Protein AF-A0A840Q056-F1 (afdb_monomer_lite)

Sequence (114 aa):
MYPHSHTPNEPDDHTPSGDDHTGSIIPAPRSAPDDNIKGAPDIDPDQPIWRYDQKRTHGDHRGFTGHITHVRGAEGERLRGEFADVIGDLLRWAQSQQQPESSDVDDPEEGTAA

Structure (mmCIF, N/CA/C/O backbone):
data_AF-A0A840Q056-F1
#
_entry.id   AF-A0A840Q056-F1
#
loop_
_atom_site.group_PDB
_atom_site.id
_atom_site.type_symbol
_atom_site.label_atom_id
_atom_site.label_alt_id
_atom_site.label_comp_id
_atom_site.label_asym_id
_atom_site.label_entity_id
_atom_site.label_seq_id
_atom_site.pdbx_PDB_ins_code
_atom_site.Cartn_x
_atom_site.Cartn_y
_atom_site.Cartn_z
_atom_site.occupancy
_atom_site.B_iso_or_equiv
_atom_site.auth_seq_id
_atom_site.auth_comp_id
_atom_site.auth_asym_id
_atom_site.auth_atom_id
_atom_site.pdbx_PDB_model_num
ATOM 1 N N . MET A 1 1 ? 27.397 -64.380 -31.260 1.00 37.56 1 MET A N 1
ATOM 2 C CA . MET A 1 1 ? 28.532 -64.506 -30.323 1.00 37.56 1 MET A CA 1
ATOM 3 C C . MET A 1 1 ? 28.943 -63.104 -29.914 1.00 37.56 1 MET A C 1
ATOM 5 O O . MET A 1 1 ? 29.449 -62.378 -30.756 1.00 37.56 1 MET A O 1
ATOM 9 N N . TYR A 1 2 ? 28.663 -62.713 -28.673 1.00 44.19 2 TYR A N 1
ATOM 10 C CA . TYR A 1 2 ? 29.292 -61.553 -28.038 1.00 44.19 2 TYR A CA 1
ATOM 11 C C . TYR A 1 2 ? 30.472 -62.053 -27.205 1.00 44.19 2 TYR A C 1
ATOM 13 O O . TYR A 1 2 ? 30.319 -63.073 -26.530 1.00 44.19 2 TYR A O 1
ATOM 21 N N . PRO A 1 3 ? 31.597 -61.334 -27.174 1.00 58.12 3 PRO A N 1
ATOM 22 C CA . PRO A 1 3 ? 32.468 -61.335 -26.016 1.00 58.12 3 PRO A CA 1
ATOM 23 C C . PRO A 1 3 ? 32.189 -60.096 -25.149 1.00 58.12 3 PRO A C 1
ATOM 25 O O . PRO A 1 3 ? 32.270 -58.961 -25.615 1.00 58.12 3 PRO A O 1
ATOM 28 N N . HIS A 1 4 ? 31.870 -60.334 -23.877 1.00 47.84 4 HIS A N 1
ATOM 29 C CA . HIS A 1 4 ? 32.027 -59.369 -22.790 1.00 47.84 4 HIS A CA 1
ATOM 30 C C . HIS A 1 4 ? 33.390 -59.604 -22.131 1.00 47.84 4 HIS A C 1
ATOM 32 O O . HIS A 1 4 ? 33.681 -60.755 -21.820 1.00 47.84 4 HIS A O 1
ATOM 38 N N . SER A 1 5 ? 34.149 -58.539 -21.846 1.00 47.72 5 SER A N 1
ATOM 39 C CA . SER A 1 5 ? 35.143 -58.495 -20.759 1.00 47.72 5 SER A CA 1
ATOM 40 C C . SER A 1 5 ? 35.351 -57.055 -20.269 1.00 47.72 5 SER A C 1
ATOM 42 O O . SER A 1 5 ? 35.300 -56.114 -21.053 1.00 47.72 5 SER A O 1
ATOM 44 N N . HIS A 1 6 ? 35.550 -56.933 -18.958 1.00 40.19 6 HIS A N 1
ATOM 45 C CA . HIS A 1 6 ? 35.386 -55.779 -18.068 1.00 40.19 6 HIS A CA 1
ATOM 46 C C . HIS A 1 6 ? 36.476 -54.668 -18.079 1.00 40.19 6 HIS A C 1
ATOM 48 O O . HIS A 1 6 ? 37.638 -54.916 -18.379 1.00 40.19 6 HIS A O 1
ATOM 54 N N . THR A 1 7 ? 36.026 -53.474 -17.649 1.00 56.31 7 THR A N 1
ATOM 55 C CA . THR A 1 7 ? 36.647 -52.233 -17.073 1.00 56.31 7 THR A CA 1
ATOM 56 C C . THR A 1 7 ? 37.743 -52.474 -15.998 1.00 56.31 7 THR A C 1
ATOM 58 O O . THR A 1 7 ? 37.683 -53.589 -15.471 1.00 56.31 7 THR A O 1
ATOM 61 N N . PRO A 1 8 ? 38.640 -51.533 -15.536 1.00 49.34 8 PRO A N 1
ATOM 62 C CA . PRO A 1 8 ? 38.318 -50.172 -14.985 1.00 49.34 8 PRO A CA 1
ATOM 63 C C . PRO A 1 8 ? 39.423 -49.046 -14.955 1.00 49.34 8 PRO A C 1
ATOM 65 O O . PRO A 1 8 ? 40.597 -49.350 -15.078 1.00 49.34 8 PRO A O 1
ATOM 68 N N . ASN A 1 9 ? 39.009 -47.782 -14.694 1.00 44.00 9 ASN A N 1
ATOM 69 C CA . ASN A 1 9 ? 39.713 -46.592 -14.107 1.00 44.00 9 ASN A CA 1
ATOM 70 C C . ASN A 1 9 ? 41.117 -46.178 -14.644 1.00 44.00 9 ASN A C 1
ATOM 72 O O . ASN A 1 9 ? 42.004 -47.005 -14.762 1.00 44.00 9 ASN A O 1
ATOM 76 N N . GLU A 1 10 ? 41.433 -44.918 -14.976 1.00 47.09 10 GLU A N 1
ATOM 77 C CA . GLU A 1 10 ? 41.527 -43.705 -14.122 1.00 47.09 10 GLU A CA 1
ATOM 78 C C . GLU A 1 10 ? 41.863 -42.455 -15.021 1.00 47.09 10 GLU A C 1
ATOM 80 O O . GLU A 1 10 ? 41.790 -42.601 -16.242 1.00 47.09 10 GLU A O 1
ATOM 85 N N . PRO A 1 11 ? 42.149 -41.226 -14.520 1.00 53.62 11 PRO A N 1
ATOM 86 C CA . PRO A 1 11 ? 41.559 -39.983 -15.032 1.00 53.62 11 PRO A CA 1
ATOM 87 C C . PRO A 1 11 ? 42.581 -39.007 -15.657 1.00 53.62 11 PRO A C 1
ATOM 89 O O . PRO A 1 11 ? 43.621 -38.736 -15.066 1.00 53.62 11 PRO A O 1
ATOM 92 N N . ASP A 1 12 ? 42.255 -38.372 -16.784 1.00 48.25 12 ASP A N 1
ATOM 93 C CA . ASP A 1 12 ? 43.041 -37.215 -17.239 1.00 48.25 12 ASP A CA 1
ATOM 94 C C . ASP A 1 12 ? 42.435 -35.918 -16.701 1.00 48.25 12 ASP A C 1
ATOM 96 O O . ASP A 1 12 ? 41.472 -35.346 -17.216 1.00 48.25 12 ASP A O 1
ATOM 100 N N . ASP A 1 13 ? 43.034 -35.517 -15.588 1.00 55.16 13 ASP A N 1
ATOM 101 C CA . ASP A 1 13 ? 42.972 -34.223 -14.938 1.00 55.16 13 ASP A CA 1
ATOM 102 C C . ASP A 1 13 ? 43.751 -33.190 -15.767 1.00 55.16 13 ASP A C 1
ATOM 104 O O . ASP A 1 13 ? 44.973 -33.260 -15.838 1.00 55.16 13 ASP A O 1
ATOM 108 N N . HIS A 1 14 ? 43.060 -32.223 -16.378 1.00 49.81 14 HIS A N 1
ATOM 109 C CA . HIS A 1 14 ? 43.631 -30.919 -16.730 1.00 49.81 14 HIS A CA 1
ATOM 110 C C . HIS A 1 14 ? 42.550 -29.827 -16.706 1.00 49.81 14 HIS A C 1
ATOM 112 O O . HIS A 1 14 ? 42.045 -29.402 -17.737 1.00 49.81 14 HIS A O 1
ATOM 118 N N . THR A 1 15 ? 42.280 -29.351 -15.486 1.00 52.34 15 THR A N 1
ATOM 119 C CA . THR A 1 15 ? 42.238 -27.928 -15.072 1.00 52.34 15 THR A CA 1
ATOM 120 C C . THR A 1 15 ? 41.260 -26.915 -15.709 1.00 52.34 15 THR A C 1
ATOM 122 O O . THR A 1 15 ? 40.873 -27.001 -16.869 1.00 52.34 15 THR A O 1
ATOM 125 N N . PRO A 1 16 ? 40.848 -25.905 -14.914 1.00 50.66 16 PRO A N 1
ATOM 126 C CA . PRO A 1 16 ? 39.548 -25.265 -15.011 1.00 50.66 16 PRO A CA 1
ATOM 127 C C . PRO A 1 16 ? 39.591 -24.069 -15.961 1.00 50.66 16 PRO A C 1
ATOM 129 O O . PRO A 1 16 ? 40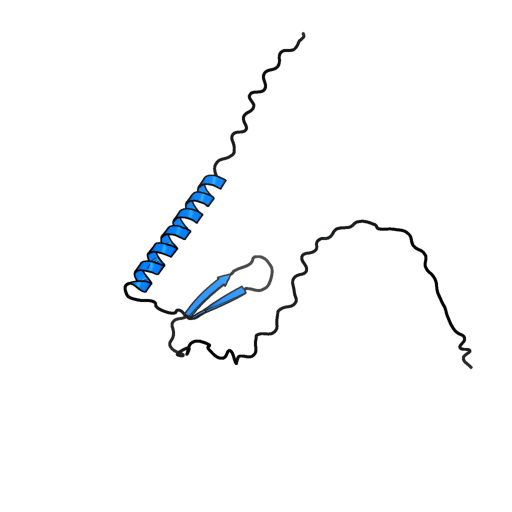.280 -23.080 -15.710 1.00 50.66 16 PRO A O 1
ATOM 132 N N . SER A 1 17 ? 38.814 -24.134 -17.039 1.00 40.00 17 SER A N 1
ATOM 133 C CA . SER A 1 17 ? 38.466 -22.930 -17.784 1.00 40.00 17 SER A CA 1
ATOM 134 C C . SER A 1 17 ? 37.350 -22.237 -17.021 1.00 40.00 17 SER A C 1
ATOM 136 O O . SER A 1 17 ? 36.209 -22.681 -17.051 1.00 40.00 17 SER A O 1
ATOM 138 N N . GLY A 1 18 ? 37.718 -21.187 -16.292 1.00 51.44 18 GLY A N 1
ATOM 139 C CA . GLY A 1 18 ? 36.779 -20.285 -15.652 1.00 51.44 18 GLY A CA 1
ATOM 140 C C . GLY A 1 18 ? 35.883 -19.619 -16.688 1.00 51.44 18 GLY A C 1
ATOM 141 O O . GLY A 1 18 ? 36.292 -18.688 -17.377 1.00 51.44 18 GLY A O 1
ATOM 142 N N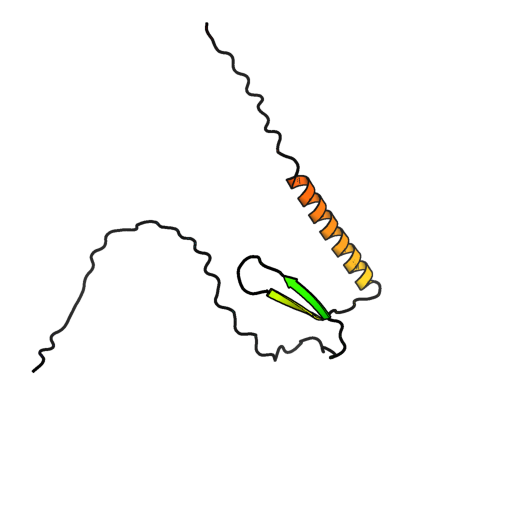 . ASP A 1 19 ? 34.647 -20.079 -16.751 1.00 49.34 19 ASP A N 1
ATOM 143 C CA . ASP A 1 19 ? 33.494 -19.284 -17.114 1.00 49.34 19 ASP A CA 1
ATOM 144 C C . ASP A 1 19 ? 32.542 -19.280 -15.914 1.00 49.34 19 ASP A C 1
ATOM 146 O O . ASP A 1 19 ? 31.615 -20.076 -15.796 1.00 49.34 19 ASP A O 1
ATOM 150 N N . ASP A 1 20 ? 32.776 -18.334 -14.997 1.00 53.06 20 ASP A N 1
ATOM 151 C CA . ASP A 1 20 ? 31.790 -17.899 -14.005 1.00 53.06 20 ASP A CA 1
ATOM 152 C C . ASP A 1 20 ? 30.603 -17.245 -14.730 1.00 53.06 20 ASP A C 1
ATOM 154 O O . ASP A 1 20 ? 30.297 -16.058 -14.604 1.00 53.06 20 ASP A O 1
ATOM 158 N N . HIS A 1 21 ? 29.875 -18.041 -15.502 1.00 49.91 21 HIS A N 1
ATOM 159 C CA . HIS A 1 21 ? 28.480 -17.806 -15.751 1.00 49.91 21 HIS A CA 1
ATOM 160 C C . HIS A 1 21 ? 27.778 -18.105 -14.434 1.00 49.91 21 HIS A C 1
ATOM 162 O O . HIS A 1 21 ? 27.225 -19.181 -14.212 1.00 49.91 21 HIS A O 1
ATOM 168 N N . THR A 1 22 ? 27.755 -17.096 -13.564 1.00 56.75 22 THR A N 1
ATOM 169 C CA . THR A 1 22 ? 26.705 -16.910 -12.559 1.00 56.75 22 THR A CA 1
ATOM 170 C C . THR A 1 22 ? 25.377 -16.690 -13.292 1.00 56.75 22 THR A C 1
ATOM 172 O O . THR A 1 22 ? 24.718 -15.657 -13.197 1.00 56.75 22 THR A O 1
ATOM 175 N N . GLY A 1 23 ? 24.979 -17.681 -14.092 1.00 57.28 23 GLY A N 1
ATOM 176 C CA . GLY A 1 23 ? 23.646 -17.804 -14.623 1.00 57.28 23 GLY A CA 1
ATOM 177 C C . GLY A 1 23 ? 22.737 -17.855 -13.415 1.00 57.28 23 GLY A C 1
ATOM 178 O O . GLY A 1 23 ? 22.848 -18.755 -12.585 1.00 57.28 23 GLY A O 1
ATOM 179 N N . SER A 1 24 ? 21.882 -16.846 -13.277 1.00 57.81 24 SER A N 1
ATOM 180 C CA . SER A 1 24 ? 20.827 -16.871 -12.275 1.00 57.81 24 SER A CA 1
ATOM 181 C C . SER A 1 24 ? 20.006 -18.133 -12.512 1.00 57.81 24 SER A C 1
ATOM 183 O O . SER A 1 24 ? 19.223 -18.201 -13.459 1.00 57.81 24 SER A O 1
ATOM 185 N N . ILE A 1 25 ? 20.226 -19.148 -11.677 1.00 64.50 25 ILE A N 1
ATOM 186 C CA . ILE A 1 25 ? 19.417 -20.358 -11.652 1.00 64.50 25 ILE A CA 1
ATOM 187 C C . ILE A 1 25 ? 18.043 -19.896 -11.186 1.00 64.50 25 ILE A C 1
ATOM 189 O O . ILE A 1 25 ? 17.817 -19.705 -9.993 1.00 64.50 25 ILE A O 1
ATOM 193 N N . ILE A 1 26 ? 17.141 -19.638 -12.133 1.00 67.75 26 ILE A N 1
ATOM 194 C CA . ILE A 1 26 ? 15.740 -19.385 -11.818 1.00 67.75 26 ILE A CA 1
ATOM 195 C C . ILE A 1 26 ? 15.195 -20.724 -11.320 1.00 67.75 26 ILE A C 1
ATOM 197 O O . ILE A 1 26 ? 15.156 -21.678 -12.103 1.00 67.75 26 ILE A O 1
ATOM 201 N N . PRO A 1 27 ? 14.802 -20.837 -10.039 1.00 67.12 27 PRO A N 1
ATOM 202 C CA . PRO A 1 27 ? 14.230 -22.070 -9.532 1.00 67.12 27 PRO A CA 1
ATOM 203 C C . PRO A 1 27 ? 12.994 -22.416 -10.357 1.00 67.12 27 PRO A C 1
ATOM 205 O O . PRO A 1 27 ? 12.206 -21.528 -10.705 1.00 67.12 27 PRO A O 1
ATOM 208 N N . ALA A 1 28 ? 12.821 -23.703 -10.656 1.00 70.31 28 ALA A N 1
ATOM 209 C CA . ALA A 1 28 ? 11.594 -24.185 -11.272 1.00 70.31 28 ALA A CA 1
ATOM 210 C C . ALA A 1 28 ? 10.383 -23.668 -10.469 1.00 70.31 28 ALA A C 1
ATOM 212 O O . ALA A 1 28 ? 10.467 -23.596 -9.236 1.00 70.31 28 ALA A O 1
ATOM 213 N N . PRO A 1 29 ? 9.275 -23.286 -11.134 1.00 71.31 29 PRO A N 1
ATOM 214 C CA . PRO A 1 29 ? 8.076 -22.834 -10.448 1.00 71.31 29 PRO A CA 1
ATOM 215 C C . PRO A 1 29 ? 7.704 -23.838 -9.362 1.00 71.31 29 PRO A C 1
ATOM 217 O O . PRO A 1 29 ? 7.469 -25.012 -9.646 1.00 71.31 29 PRO A O 1
ATOM 220 N N . ARG A 1 30 ? 7.694 -23.382 -8.107 1.00 68.12 30 ARG A N 1
ATOM 221 C CA . ARG A 1 30 ? 7.188 -24.194 -7.005 1.00 68.12 30 ARG A CA 1
ATOM 222 C C . ARG A 1 30 ? 5.752 -24.589 -7.337 1.00 68.12 30 ARG A C 1
ATOM 224 O O . ARG A 1 30 ? 4.952 -23.720 -7.693 1.00 68.12 30 ARG A O 1
ATOM 231 N N . SER A 1 31 ? 5.432 -25.876 -7.218 1.00 70.94 31 SER A N 1
ATOM 232 C CA . SER A 1 31 ? 4.037 -26.311 -7.182 1.00 70.94 31 SER A CA 1
ATOM 233 C C . SER A 1 31 ? 3.313 -25.495 -6.115 1.00 70.94 31 SER A C 1
ATOM 235 O O . SER A 1 31 ? 3.891 -25.207 -5.058 1.00 70.94 31 SER A O 1
ATOM 237 N N . ALA A 1 32 ? 2.087 -25.063 -6.416 1.00 59.12 32 ALA A N 1
ATOM 238 C CA . ALA A 1 32 ? 1.275 -24.349 -5.442 1.00 59.12 32 ALA A CA 1
ATOM 239 C C . ALA A 1 32 ? 1.206 -25.186 -4.148 1.00 59.12 32 ALA A C 1
ATOM 241 O O . ALA A 1 32 ? 1.111 -26.414 -4.239 1.00 59.12 32 ALA A O 1
ATOM 242 N N . PRO A 1 33 ? 1.334 -24.562 -2.962 1.00 69.44 33 PRO A N 1
ATOM 243 C CA . PRO A 1 33 ? 1.101 -25.268 -1.710 1.00 69.44 33 PRO A CA 1
ATOM 244 C C . PRO A 1 33 ? -0.278 -25.932 -1.767 1.00 69.44 33 PRO A C 1
ATOM 246 O O . PRO A 1 33 ? -1.199 -25.326 -2.308 1.00 69.44 33 PRO A O 1
ATOM 249 N N . ASP A 1 34 ? -0.415 -27.139 -1.213 1.00 65.06 34 ASP A N 1
ATOM 250 C CA . ASP A 1 34 ? -1.732 -27.748 -1.000 1.00 65.06 34 ASP A CA 1
ATOM 251 C C . ASP A 1 34 ? -2.640 -26.716 -0.312 1.00 65.06 34 ASP A C 1
ATOM 253 O O . ASP A 1 34 ? -2.249 -26.138 0.707 1.00 65.06 34 ASP A O 1
ATOM 257 N N . ASP A 1 35 ? -3.845 -26.502 -0.849 1.00 59.66 35 ASP A N 1
ATOM 258 C CA . ASP A 1 35 ? -4.807 -25.472 -0.410 1.00 59.66 35 ASP A CA 1
ATOM 259 C C . ASP A 1 35 ? -5.253 -25.623 1.064 1.00 59.66 35 ASP A C 1
ATOM 261 O O . ASP A 1 35 ? -6.006 -24.811 1.600 1.00 59.66 35 ASP A O 1
ATOM 265 N N . ASN A 1 36 ? -4.752 -26.636 1.772 1.00 54.59 36 ASN A N 1
ATOM 266 C CA . ASN A 1 36 ? -4.948 -26.867 3.198 1.00 54.59 36 ASN A CA 1
ATOM 267 C C . ASN A 1 36 ? -3.998 -26.019 4.068 1.00 54.59 36 ASN A C 1
ATOM 269 O O . ASN A 1 36 ? -3.315 -26.519 4.969 1.00 54.59 36 ASN A O 1
ATOM 273 N N . ILE A 1 37 ? -3.965 -24.703 3.842 1.00 55.91 37 ILE A N 1
ATOM 274 C CA . ILE A 1 37 ? -3.316 -23.773 4.773 1.00 55.91 37 ILE A CA 1
ATOM 275 C C . ILE A 1 37 ? -4.225 -23.642 5.998 1.00 55.91 37 ILE A C 1
ATOM 277 O O . ILE A 1 37 ? -5.158 -22.839 6.042 1.00 55.91 37 ILE A O 1
ATOM 281 N N . LYS A 1 38 ? -3.963 -24.464 7.016 1.00 52.28 38 LYS A N 1
ATOM 282 C CA . LYS A 1 38 ? -4.661 -24.400 8.303 1.00 52.28 38 LYS A CA 1
ATOM 283 C C . LYS A 1 38 ? -4.394 -23.029 8.941 1.00 52.28 38 LYS A C 1
ATOM 285 O O . LYS A 1 38 ? -3.287 -22.771 9.403 1.00 52.28 38 LYS A O 1
ATOM 290 N N . GLY A 1 39 ? -5.405 -22.160 8.948 1.00 58.44 39 GLY A N 1
ATOM 291 C CA . GLY A 1 39 ? -5.294 -20.770 9.406 1.00 58.44 39 GLY A CA 1
ATOM 292 C C . GLY A 1 39 ? -5.320 -19.724 8.290 1.00 58.44 39 GLY A C 1
ATOM 293 O O . GLY A 1 39 ? -5.077 -18.552 8.575 1.00 58.44 39 GLY A O 1
ATOM 294 N N . ALA A 1 40 ? -5.618 -20.111 7.043 1.00 58.38 40 ALA A N 1
ATOM 295 C CA . ALA A 1 40 ? -6.011 -19.139 6.032 1.00 58.38 40 ALA A CA 1
ATOM 296 C C . ALA A 1 40 ? -7.208 -18.323 6.565 1.00 58.38 40 ALA A C 1
ATOM 298 O O . ALA A 1 40 ? -8.130 -18.918 7.134 1.00 58.38 40 ALA A O 1
ATOM 299 N N . PRO A 1 41 ? -7.181 -16.981 6.453 1.00 60.44 41 PRO A N 1
ATOM 300 C CA . PRO A 1 41 ? -8.332 -16.166 6.810 1.00 60.44 41 PRO A CA 1
ATOM 301 C C . PRO A 1 41 ? -9.555 -16.672 6.042 1.00 60.44 41 PRO A C 1
ATOM 303 O O . PRO A 1 41 ? -9.423 -17.091 4.896 1.00 60.44 41 PRO A O 1
ATOM 306 N N . ASP A 1 42 ? -10.720 -16.673 6.683 1.00 61.69 42 ASP A N 1
ATOM 307 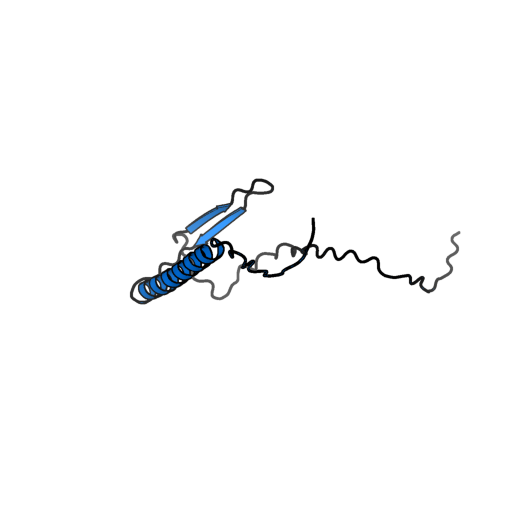C CA . ASP A 1 42 ? -11.974 -17.069 6.044 1.00 61.69 42 ASP A CA 1
ATOM 308 C C . ASP A 1 42 ? -12.280 -16.047 4.936 1.00 61.69 42 ASP A C 1
ATOM 310 O O . ASP A 1 42 ? -12.580 -14.878 5.207 1.00 61.69 42 ASP A O 1
ATOM 314 N N . ILE A 1 43 ? -12.040 -16.440 3.684 1.00 62.62 43 ILE A N 1
ATOM 315 C CA . ILE A 1 43 ? -12.213 -15.569 2.523 1.00 62.62 43 ILE A CA 1
ATOM 316 C C . ILE A 1 43 ? -13.673 -15.686 2.101 1.00 62.62 43 ILE A C 1
ATOM 318 O O . ILE A 1 43 ? -14.084 -16.678 1.500 1.00 62.62 43 ILE A O 1
ATOM 322 N N . ASP A 1 44 ? -14.445 -14.651 2.419 1.00 67.88 44 ASP A N 1
ATOM 323 C CA . ASP A 1 44 ? -15.794 -14.473 1.889 1.00 67.88 44 ASP A CA 1
ATOM 324 C C . ASP A 1 44 ? -15.708 -14.302 0.355 1.00 67.88 44 ASP A C 1
ATOM 326 O O . ASP A 1 44 ? -14.888 -13.498 -0.108 1.00 67.88 44 ASP A O 1
ATOM 330 N N . PRO A 1 45 ? -16.505 -15.037 -0.446 1.00 69.56 45 PRO A N 1
ATOM 331 C CA . PRO A 1 45 ? -16.521 -14.903 -1.904 1.00 69.56 45 PRO A CA 1
ATOM 332 C C . PRO A 1 45 ? -16.832 -13.481 -2.401 1.00 69.56 45 PRO A C 1
ATOM 334 O O . PRO A 1 45 ? -16.471 -13.157 -3.532 1.00 69.56 45 PRO A O 1
ATOM 337 N N . ASP A 1 46 ? -17.432 -12.624 -1.568 1.00 78.12 46 ASP A N 1
ATOM 338 C CA . ASP A 1 46 ? -17.720 -11.223 -1.888 1.00 78.12 46 ASP A CA 1
ATOM 339 C C . ASP A 1 46 ? -16.595 -10.251 -1.467 1.00 78.12 46 ASP A C 1
ATOM 341 O O . ASP A 1 46 ? -16.749 -9.026 -1.563 1.00 78.12 46 ASP A O 1
ATOM 345 N N . GLN A 1 47 ? -15.438 -10.747 -1.001 1.00 80.81 47 GLN A N 1
ATOM 346 C CA . GLN A 1 47 ? -14.324 -9.871 -0.642 1.00 80.81 47 GLN A CA 1
ATOM 347 C C . GLN A 1 47 ? -13.787 -9.101 -1.858 1.00 80.81 47 GLN A C 1
ATOM 349 O O . GLN A 1 47 ? -13.530 -9.676 -2.919 1.00 80.81 47 GLN A O 1
ATOM 354 N N . PRO A 1 48 ? -13.540 -7.788 -1.707 1.00 84.31 48 PRO A N 1
ATOM 355 C CA . PRO A 1 48 ? -12.992 -6.987 -2.785 1.00 84.31 48 PRO A CA 1
ATOM 356 C C . PRO A 1 48 ? -11.593 -7.482 -3.160 1.00 84.31 48 PRO A C 1
ATOM 358 O O . PRO A 1 48 ? -10.759 -7.744 -2.294 1.00 84.31 48 PRO A O 1
ATOM 361 N N . ILE A 1 49 ? -11.333 -7.579 -4.463 1.00 90.62 49 ILE A N 1
ATOM 362 C CA . ILE A 1 49 ? -10.056 -8.038 -5.017 1.00 90.62 49 ILE A CA 1
ATOM 363 C C . ILE A 1 49 ? -9.276 -6.881 -5.639 1.00 90.62 49 ILE A C 1
ATOM 365 O O . ILE A 1 49 ? -9.847 -6.000 -6.284 1.00 90.62 49 ILE A O 1
ATOM 369 N N . TRP A 1 50 ? -7.954 -6.898 -5.487 1.00 91.50 50 TRP A N 1
ATOM 370 C CA . TRP A 1 50 ? -7.049 -6.072 -6.280 1.00 91.50 50 TRP A CA 1
ATOM 371 C C . TRP A 1 50 ? -6.463 -6.905 -7.422 1.00 91.50 50 TRP A C 1
ATOM 373 O O . TRP A 1 50 ? -6.229 -8.107 -7.276 1.00 91.50 50 TRP A O 1
ATOM 383 N N . ARG A 1 51 ? -6.224 -6.264 -8.572 1.00 90.75 51 ARG A N 1
ATOM 384 C CA . ARG A 1 51 ? -5.599 -6.885 -9.744 1.00 90.75 51 ARG A CA 1
ATOM 385 C C . ARG A 1 51 ? -4.533 -5.967 -10.322 1.00 90.75 51 ARG A C 1
ATOM 387 O O . ARG A 1 51 ? -4.777 -4.777 -10.504 1.00 90.75 51 ARG A O 1
ATOM 394 N N . TYR A 1 52 ? -3.374 -6.528 -10.641 1.00 90.19 52 TYR A N 1
ATOM 395 C CA . TYR A 1 52 ? -2.301 -5.838 -11.343 1.00 90.19 52 TYR A CA 1
ATOM 396 C C . TYR A 1 52 ? -1.878 -6.637 -12.574 1.00 90.19 52 TYR A C 1
ATOM 398 O O . TYR A 1 52 ? -1.483 -7.797 -12.479 1.00 90.19 52 TYR A O 1
ATOM 406 N N . ASP A 1 53 ? -1.967 -5.991 -13.731 1.00 90.19 53 ASP A N 1
ATOM 407 C CA . ASP A 1 53 ? -1.650 -6.564 -15.033 1.00 90.19 53 ASP A CA 1
ATOM 408 C C . ASP A 1 53 ? -0.315 -5.987 -15.527 1.00 90.19 53 ASP A C 1
ATOM 410 O O . ASP A 1 53 ? -0.254 -4.853 -16.009 1.00 90.19 53 ASP A O 1
ATOM 414 N N . GLN A 1 54 ? 0.768 -6.762 -15.422 1.00 88.19 54 GLN A N 1
ATOM 415 C CA . GLN A 1 54 ? 2.091 -6.335 -15.868 1.00 88.19 54 GLN A CA 1
ATOM 416 C C . GLN A 1 54 ? 2.289 -6.649 -17.354 1.00 88.19 54 GLN A C 1
ATOM 418 O O . GLN A 1 54 ? 2.607 -7.777 -17.738 1.00 88.19 54 GLN A O 1
ATOM 423 N N . LYS A 1 55 ? 2.172 -5.613 -18.190 1.00 85.69 55 LYS A N 1
ATOM 424 C CA . LYS A 1 55 ? 2.518 -5.699 -19.614 1.00 85.69 55 LYS A CA 1
ATOM 425 C C . LYS A 1 55 ? 4.037 -5.774 -19.771 1.00 85.69 55 LYS A C 1
ATOM 427 O O . LYS A 1 55 ? 4.752 -4.897 -19.289 1.00 85.69 55 LYS A O 1
ATOM 432 N N . ARG A 1 56 ? 4.533 -6.807 -20.454 1.00 82.81 56 ARG A N 1
ATOM 433 C CA . ARG A 1 56 ? 5.957 -6.967 -20.788 1.00 82.81 56 ARG A CA 1
ATOM 434 C C . ARG A 1 56 ? 6.135 -6.916 -22.302 1.00 82.81 56 ARG A C 1
ATOM 436 O O . ARG A 1 56 ? 5.283 -7.399 -23.039 1.00 82.81 56 ARG A O 1
ATOM 443 N N . THR A 1 57 ? 7.243 -6.332 -22.754 1.00 76.38 57 THR A N 1
ATOM 444 C CA . THR A 1 57 ? 7.572 -6.197 -24.185 1.00 76.38 57 THR A CA 1
ATOM 445 C C . THR A 1 57 ? 7.976 -7.535 -24.818 1.00 76.38 57 THR A C 1
ATOM 447 O O . THR A 1 57 ? 7.794 -7.721 -26.014 1.00 76.38 57 THR A O 1
ATOM 450 N N . HIS A 1 58 ? 8.476 -8.486 -24.016 1.00 67.69 58 HIS A N 1
ATOM 451 C CA . HIS A 1 58 ? 8.789 -9.856 -24.431 1.00 67.69 58 HIS A CA 1
ATOM 452 C C . HIS A 1 58 ? 8.369 -10.871 -23.349 1.00 67.69 58 HIS A C 1
ATOM 454 O O . HIS A 1 58 ? 8.644 -10.664 -22.163 1.00 67.69 58 HIS A O 1
ATOM 460 N N . GLY A 1 59 ? 7.735 -11.974 -23.772 1.00 70.50 59 GLY A N 1
ATOM 461 C CA . GLY A 1 59 ? 7.240 -13.065 -22.917 1.00 70.50 59 GLY A CA 1
ATOM 462 C C . GLY A 1 59 ? 5.757 -12.957 -22.534 1.00 70.50 59 GLY A C 1
ATOM 463 O O . GLY A 1 59 ? 5.091 -11.981 -22.876 1.00 70.50 59 GLY A O 1
ATOM 464 N N . ASP A 1 60 ? 5.253 -13.968 -21.819 1.00 78.25 60 ASP A N 1
ATOM 465 C CA . ASP A 1 60 ? 3.848 -14.031 -21.395 1.00 78.25 60 ASP A CA 1
ATOM 466 C C . ASP A 1 60 ? 3.475 -12.919 -20.404 1.00 78.25 60 ASP A C 1
ATOM 468 O O . ASP A 1 60 ? 4.251 -12.536 -19.517 1.00 78.25 60 ASP A O 1
ATOM 472 N N . HIS A 1 61 ? 2.243 -12.423 -20.559 1.00 81.12 61 HIS A N 1
ATOM 473 C CA . HIS A 1 61 ? 1.610 -11.458 -19.661 1.00 81.12 61 HIS A CA 1
ATOM 474 C C . HIS A 1 61 ? 1.546 -12.018 -18.237 1.00 81.12 61 HIS A C 1
ATOM 476 O O . HIS A 1 61 ? 1.111 -13.151 -18.030 1.00 81.12 61 HIS A O 1
ATOM 482 N N . ARG A 1 62 ? 1.958 -11.220 -17.244 1.00 88.50 62 ARG A N 1
ATOM 483 C CA . ARG A 1 62 ? 1.869 -11.609 -15.830 1.00 88.50 62 ARG A CA 1
ATOM 484 C C . ARG A 1 62 ? 0.749 -10.831 -15.155 1.00 88.50 62 ARG A C 1
ATOM 486 O O . ARG A 1 62 ? 0.820 -9.609 -15.044 1.00 88.50 62 ARG A O 1
ATOM 493 N N . GLY A 1 63 ? -0.268 -11.559 -14.706 1.00 89.19 63 GLY A N 1
ATOM 494 C CA . GLY A 1 63 ? -1.344 -11.038 -13.870 1.00 89.19 63 GLY A CA 1
ATOM 495 C C . GLY A 1 63 ? -1.117 -11.405 -12.407 1.00 89.19 63 GLY A C 1
ATOM 496 O O . GLY A 1 63 ? -0.737 -12.533 -12.097 1.00 89.19 63 GLY A O 1
ATOM 497 N N . PHE A 1 64 ? -1.368 -10.454 -11.516 1.00 88.75 64 PHE A N 1
ATOM 498 C CA . PHE A 1 64 ? -1.369 -10.646 -10.070 1.00 88.75 64 PHE A CA 1
ATOM 499 C C . PHE A 1 64 ? -2.748 -10.285 -9.527 1.00 88.75 64 PHE A C 1
ATOM 501 O O . PHE A 1 64 ? -3.329 -9.279 -9.938 1.00 88.75 64 PHE A O 1
ATOM 508 N N . THR A 1 65 ? -3.263 -11.088 -8.602 1.00 91.50 65 THR A N 1
ATOM 509 C CA . THR A 1 65 ? -4.540 -10.850 -7.922 1.00 91.50 65 THR A CA 1
ATOM 510 C C . THR A 1 65 ? -4.410 -11.144 -6.437 1.00 91.50 65 THR A C 1
ATOM 512 O O . THR A 1 65 ? -3.663 -12.043 -6.051 1.00 91.50 65 THR A O 1
ATOM 515 N N . GLY A 1 66 ? -5.180 -10.445 -5.610 1.00 89.38 66 GLY A N 1
ATOM 516 C CA . GLY A 1 66 ? -5.303 -10.766 -4.192 1.00 89.38 66 GLY A CA 1
ATOM 517 C C . GLY A 1 66 ? -6.554 -10.164 -3.567 1.00 89.38 66 GLY A C 1
ATOM 518 O O . GLY A 1 66 ? -7.191 -9.290 -4.151 1.00 89.38 66 GLY A O 1
ATOM 519 N N . HIS A 1 67 ? -6.900 -10.637 -2.374 1.00 90.19 67 HIS A N 1
ATOM 520 C CA . HIS A 1 67 ? -8.037 -10.135 -1.602 1.00 90.19 67 HIS A CA 1
ATOM 521 C C . HIS A 1 67 ? -7.636 -8.908 -0.776 1.00 90.19 67 HIS A C 1
ATOM 523 O O . HIS A 1 67 ? -6.488 -8.783 -0.339 1.00 90.19 67 HIS A O 1
ATOM 529 N N . ILE A 1 68 ? -8.578 -7.987 -0.580 1.00 87.31 68 ILE A N 1
ATOM 530 C CA . ILE A 1 68 ? -8.390 -6.748 0.173 1.00 87.31 68 ILE A CA 1
ATOM 531 C C . ILE A 1 68 ? -9.030 -6.895 1.554 1.00 87.31 68 ILE A C 1
ATOM 533 O O . ILE A 1 68 ? -10.254 -6.856 1.707 1.00 87.31 68 ILE A O 1
ATOM 537 N N . THR A 1 69 ? -8.186 -6.956 2.581 1.00 86.06 69 THR A N 1
ATOM 538 C CA . THR A 1 69 ? -8.622 -6.882 3.978 1.00 86.06 69 THR A CA 1
ATOM 539 C C . THR A 1 69 ? -8.717 -5.427 4.420 1.00 86.06 69 THR A C 1
ATOM 541 O O . THR A 1 69 ? -7.741 -4.679 4.370 1.00 86.06 69 THR A O 1
ATOM 544 N N . HIS A 1 70 ? -9.893 -5.014 4.889 1.00 83.38 70 HIS A N 1
ATOM 545 C CA . HIS A 1 70 ? -10.107 -3.661 5.394 1.00 83.38 70 HIS A CA 1
ATOM 546 C C . HIS A 1 70 ? -9.776 -3.572 6.883 1.00 83.38 70 HIS A C 1
ATOM 548 O O . HIS A 1 70 ? -10.468 -4.163 7.710 1.00 83.38 70 HIS A O 1
ATOM 554 N N . VAL A 1 71 ? -8.776 -2.763 7.232 1.00 88.81 71 VAL A N 1
ATOM 555 C CA . VAL A 1 71 ? -8.470 -2.408 8.626 1.00 88.81 71 VAL A CA 1
ATOM 556 C C . VAL A 1 71 ? -9.062 -1.030 8.931 1.00 88.81 71 VAL A C 1
ATOM 558 O O . VAL A 1 71 ? -8.884 -0.082 8.163 1.00 88.81 71 VAL A O 1
ATOM 561 N N . ARG A 1 72 ? -9.820 -0.916 10.027 1.00 89.00 72 ARG A N 1
ATOM 562 C CA . ARG A 1 72 ? -10.537 0.308 10.436 1.00 89.00 72 ARG A CA 1
ATOM 563 C C . ARG A 1 72 ? -10.153 0.728 11.856 1.00 89.00 72 ARG A C 1
ATOM 565 O O . ARG A 1 72 ? -9.558 -0.047 12.599 1.00 89.00 72 ARG A O 1
ATOM 572 N N . GLY A 1 73 ? -10.547 1.944 12.236 1.00 92.94 73 GLY A N 1
ATOM 573 C CA . GLY A 1 73 ? -10.303 2.497 13.569 1.00 92.94 73 GLY A CA 1
ATOM 574 C C . GLY A 1 73 ? -8.835 2.851 13.800 1.00 92.94 73 GLY A C 1
ATOM 575 O O . GLY A 1 73 ? -8.085 3.041 12.843 1.00 92.94 73 GLY A O 1
ATOM 576 N N . ALA A 1 74 ? -8.435 2.909 15.071 1.00 95.81 74 ALA A N 1
ATOM 577 C CA . ALA A 1 74 ? -7.096 3.338 15.479 1.00 95.81 74 ALA A CA 1
ATOM 578 C C . ALA A 1 74 ? -5.970 2.525 14.818 1.00 95.81 74 ALA A C 1
ATOM 580 O O . ALA A 1 74 ? -4.952 3.089 14.431 1.00 95.81 74 ALA A O 1
ATOM 581 N N . GLU A 1 75 ? -6.168 1.220 14.619 1.00 93.81 75 GLU A N 1
ATOM 582 C CA . GLU A 1 75 ? -5.173 0.375 13.949 1.00 93.81 75 GLU A CA 1
ATOM 583 C C . GLU A 1 75 ? -5.025 0.732 12.464 1.00 93.81 75 GLU A C 1
ATOM 585 O O . GLU A 1 75 ? -3.919 0.809 11.938 1.00 93.81 75 GLU A O 1
ATOM 590 N N . GLY A 1 76 ? -6.136 1.024 11.781 1.00 93.25 76 GLY A N 1
ATOM 591 C CA . GLY A 1 76 ? -6.094 1.476 10.391 1.00 93.25 76 GLY A CA 1
ATOM 592 C C . GLY A 1 76 ? -5.410 2.837 10.244 1.00 93.25 76 GLY A C 1
ATOM 593 O O . GLY A 1 76 ? -4.684 3.061 9.279 1.00 93.25 76 GLY A O 1
ATOM 594 N N . GLU A 1 77 ? -5.615 3.744 11.200 1.00 95.88 77 GLU A N 1
ATOM 595 C CA . GLU A 1 77 ? -4.929 5.041 11.243 1.00 95.88 77 GLU A CA 1
ATOM 596 C C . GLU A 1 77 ? -3.431 4.879 11.502 1.00 95.88 77 GLU A C 1
ATOM 598 O O . GLU A 1 77 ? -2.624 5.479 10.793 1.00 95.88 77 GLU A O 1
ATOM 603 N N . ARG A 1 78 ? -3.060 4.007 12.444 1.00 97.12 78 ARG A N 1
ATOM 604 C CA . ARG A 1 78 ? -1.667 3.666 12.729 1.00 97.12 78 ARG A CA 1
ATOM 605 C C . ARG A 1 78 ? -0.956 3.125 11.489 1.00 97.12 78 ARG A C 1
ATOM 607 O O . ARG A 1 78 ? 0.076 3.666 11.106 1.00 97.12 78 ARG A O 1
ATOM 614 N N . LEU A 1 79 ? -1.531 2.115 10.832 1.00 96.12 79 LEU A N 1
ATOM 615 C CA . LEU A 1 79 ? -0.954 1.520 9.622 1.00 96.12 79 LEU A CA 1
ATOM 616 C C . LEU A 1 79 ? -0.800 2.542 8.491 1.00 96.12 79 LEU A C 1
ATOM 618 O O . LEU A 1 79 ? 0.178 2.500 7.752 1.00 96.12 79 LEU A O 1
ATOM 622 N N . ARG A 1 80 ? -1.743 3.483 8.350 1.00 95.12 80 ARG A N 1
ATOM 623 C CA . ARG A 1 80 ? -1.623 4.572 7.368 1.00 95.12 80 ARG A CA 1
ATOM 624 C C . ARG A 1 80 ? -0.461 5.507 7.683 1.00 95.12 80 ARG A C 1
ATOM 626 O O . ARG A 1 80 ? 0.207 5.930 6.746 1.00 95.12 80 ARG A O 1
ATOM 633 N N . GLY A 1 81 ? -0.234 5.819 8.959 1.00 96.81 81 GLY A N 1
ATOM 634 C CA . GLY A 1 81 ? 0.923 6.599 9.399 1.00 96.81 81 GLY A CA 1
ATOM 635 C C . GLY A 1 81 ? 2.234 5.891 9.067 1.00 96.81 81 GLY A C 1
ATOM 636 O O . GLY A 1 81 ? 3.043 6.432 8.321 1.00 96.81 81 GLY A O 1
ATOM 637 N N . GLU A 1 82 ? 2.381 4.638 9.508 1.00 97.25 82 GLU A N 1
ATOM 638 C CA . GLU A 1 82 ? 3.577 3.825 9.239 1.00 97.25 82 GLU A CA 1
ATOM 639 C C . GLU A 1 82 ? 3.844 3.684 7.727 1.00 97.25 82 GLU A C 1
ATOM 641 O O . GLU A 1 82 ? 4.980 3.788 7.266 1.00 97.25 82 GLU A O 1
ATOM 646 N N . PHE A 1 83 ? 2.793 3.501 6.922 1.00 96.38 83 PHE A N 1
ATOM 647 C CA . PHE A 1 83 ? 2.929 3.414 5.470 1.00 96.38 83 PHE A CA 1
ATOM 648 C C . PHE A 1 83 ? 3.336 4.747 4.826 1.00 96.38 83 PHE A C 1
ATOM 650 O O . PHE A 1 83 ? 4.131 4.758 3.885 1.00 96.38 83 PHE A O 1
ATOM 657 N N . ALA A 1 84 ? 2.818 5.872 5.325 1.00 97.25 84 ALA A N 1
ATOM 658 C CA . ALA A 1 84 ? 3.201 7.198 4.851 1.00 97.25 84 ALA A CA 1
ATOM 659 C C . ALA A 1 84 ? 4.681 7.497 5.131 1.00 97.25 84 ALA A C 1
ATOM 661 O O . ALA A 1 84 ? 5.354 8.050 4.258 1.00 97.25 84 ALA A O 1
ATOM 662 N N . ASP A 1 85 ? 5.194 7.076 6.288 1.00 97.94 85 ASP A N 1
ATOM 663 C CA . ASP A 1 85 ? 6.604 7.236 6.649 1.00 97.94 85 ASP A CA 1
ATOM 664 C C . ASP A 1 85 ? 7.515 6.471 5.677 1.00 97.94 85 ASP A C 1
ATOM 666 O O . ASP A 1 85 ? 8.431 7.054 5.095 1.00 97.94 85 ASP A O 1
ATOM 670 N N . VAL A 1 86 ? 7.198 5.201 5.391 1.00 98.06 86 VAL A N 1
ATOM 671 C CA . VAL A 1 86 ? 7.960 4.379 4.430 1.00 98.06 86 VAL A CA 1
ATOM 672 C C . VAL A 1 86 ? 7.947 4.984 3.023 1.00 98.06 86 VAL A C 1
ATOM 674 O O . VAL A 1 86 ? 8.975 4.995 2.342 1.00 98.06 86 VAL A O 1
ATOM 677 N N . ILE A 1 87 ? 6.804 5.512 2.569 1.00 97.25 87 ILE A N 1
ATOM 678 C CA . ILE A 1 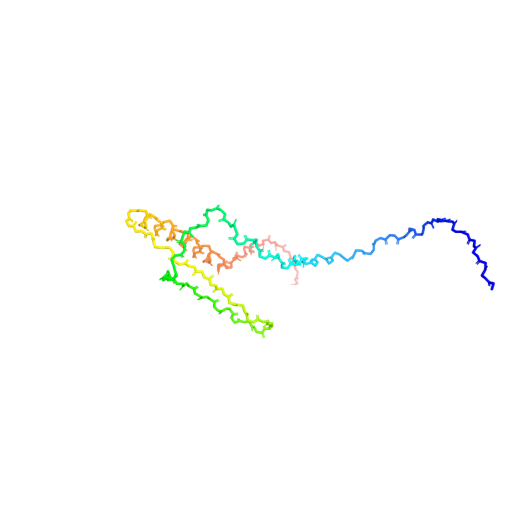87 ? 6.730 6.219 1.282 1.00 97.25 87 ILE A CA 1
ATOM 679 C C . ILE A 1 87 ? 7.619 7.466 1.308 1.00 97.25 87 ILE A C 1
ATOM 681 O O . ILE A 1 87 ? 8.342 7.719 0.344 1.00 97.25 87 ILE A O 1
ATOM 685 N N . GLY A 1 88 ? 7.581 8.240 2.394 1.00 97.56 88 GLY A N 1
ATOM 686 C CA . GLY A 1 88 ? 8.410 9.430 2.563 1.00 97.56 88 GLY A CA 1
ATOM 687 C C . GLY A 1 88 ? 9.903 9.118 2.480 1.00 97.56 88 GLY A C 1
ATOM 688 O O . GLY A 1 88 ? 10.638 9.804 1.766 1.00 97.56 88 GLY A O 1
ATOM 689 N N . ASP A 1 89 ? 10.341 8.054 3.148 1.00 97.50 89 ASP A N 1
ATOM 690 C CA . ASP A 1 89 ? 11.729 7.596 3.118 1.00 97.50 89 ASP A CA 1
ATOM 691 C C . ASP A 1 89 ? 12.142 7.113 1.728 1.00 97.50 89 ASP A C 1
ATOM 693 O O . ASP A 1 89 ? 13.209 7.488 1.238 1.00 97.50 89 ASP A O 1
ATOM 697 N N . LEU A 1 90 ? 11.281 6.356 1.042 1.00 97.44 90 LEU A N 1
ATOM 698 C CA . LEU A 1 90 ? 11.551 5.893 -0.319 1.00 97.44 90 LEU A CA 1
ATOM 699 C C . LEU A 1 90 ? 11.687 7.062 -1.301 1.00 97.44 90 LEU A C 1
ATOM 701 O O . LEU A 1 90 ? 12.578 7.059 -2.150 1.00 97.44 90 LEU A O 1
ATOM 705 N N . LEU A 1 91 ? 10.825 8.074 -1.185 1.00 96.56 91 LEU A N 1
ATOM 706 C CA . LEU A 1 91 ? 10.898 9.271 -2.022 1.00 96.56 91 LEU A CA 1
ATOM 707 C C . LEU A 1 91 ? 12.154 10.093 -1.724 1.00 96.56 91 LEU A C 1
ATOM 709 O O . LEU A 1 91 ? 12.776 10.606 -2.653 1.00 96.56 91 LEU A O 1
ATOM 713 N N . ARG A 1 92 ? 12.556 10.197 -0.454 1.00 96.25 92 ARG A N 1
ATOM 714 C CA . ARG A 1 92 ? 13.798 10.874 -0.062 1.00 96.25 92 ARG A CA 1
ATOM 715 C C . ARG A 1 92 ? 15.026 10.151 -0.603 1.00 96.25 92 ARG A C 1
ATOM 717 O O . ARG A 1 92 ? 15.907 10.797 -1.159 1.00 96.25 92 ARG A O 1
ATOM 724 N N . TRP A 1 93 ? 15.057 8.826 -0.486 1.00 95.94 93 TRP A N 1
ATOM 725 C CA . TRP A 1 93 ? 16.100 8.003 -1.088 1.00 95.94 93 TRP A CA 1
ATOM 726 C C . TRP A 1 93 ? 16.137 8.188 -2.610 1.00 95.94 93 TRP A C 1
ATOM 728 O O . TRP A 1 93 ? 17.191 8.440 -3.180 1.00 95.94 93 TRP A O 1
ATOM 738 N N . ALA A 1 94 ? 14.988 8.158 -3.288 1.00 94.69 94 ALA A N 1
ATOM 739 C CA . ALA A 1 94 ? 14.945 8.368 -4.733 1.00 94.69 94 ALA A CA 1
ATOM 740 C C . ALA A 1 94 ? 15.503 9.745 -5.144 1.00 94.69 94 ALA A C 1
ATOM 742 O O . ALA A 1 94 ? 16.148 9.855 -6.184 1.00 94.69 94 ALA A O 1
ATOM 743 N N . GLN A 1 95 ? 15.296 10.780 -4.322 1.00 93.25 95 GLN A N 1
ATOM 744 C CA . GLN A 1 95 ? 15.875 12.108 -4.540 1.00 93.25 95 GLN A CA 1
ATOM 745 C C . GLN A 1 95 ? 17.392 12.135 -4.320 1.00 93.25 95 GLN A C 1
ATOM 747 O O . GLN A 1 95 ? 18.092 12.769 -5.108 1.00 93.25 95 GLN A O 1
ATOM 752 N N . SER A 1 96 ? 17.924 11.438 -3.307 1.00 89.88 96 SER A N 1
ATOM 753 C CA . SER A 1 96 ? 19.377 11.388 -3.085 1.00 89.88 96 SER A CA 1
ATOM 754 C C . SER A 1 96 ? 20.116 10.708 -4.237 1.00 89.88 96 SER A C 1
ATOM 756 O O . SER A 1 96 ? 21.215 11.122 -4.576 1.00 89.88 96 SER A O 1
ATOM 758 N N . GLN A 1 97 ? 19.489 9.736 -4.909 1.00 86.75 97 GLN A N 1
ATOM 759 C CA . GLN A 1 97 ? 20.068 9.087 -6.093 1.00 86.75 97 GLN A CA 1
ATOM 760 C C . GLN A 1 97 ? 20.135 9.995 -7.336 1.00 86.75 97 GLN A C 1
ATOM 762 O O . GLN A 1 97 ? 20.791 9.639 -8.312 1.00 86.75 97 GLN A O 1
ATOM 767 N N . GLN A 1 98 ? 19.425 11.129 -7.348 1.00 78.56 98 GLN A N 1
ATOM 768 C CA . GLN A 1 98 ? 19.390 12.049 -8.489 1.00 78.56 98 GLN A CA 1
ATOM 769 C C . GLN A 1 98 ? 20.425 13.169 -8.405 1.00 78.56 98 GLN A C 1
ATOM 771 O O . GLN A 1 98 ? 20.602 13.881 -9.394 1.00 78.56 98 GLN A O 1
ATOM 776 N N . GLN A 1 99 ? 21.106 13.346 -7.269 1.00 67.75 99 GLN A N 1
ATOM 777 C CA . GLN A 1 99 ? 22.248 14.249 -7.222 1.00 67.75 99 GLN A CA 1
ATOM 778 C C . GLN A 1 99 ? 23.471 13.511 -7.774 1.00 67.75 99 GLN A C 1
ATOM 780 O O . GLN A 1 99 ? 23.913 12.544 -7.156 1.00 67.75 99 GLN A O 1
ATOM 785 N N . PRO A 1 100 ? 24.017 13.912 -8.938 1.00 59.03 100 PRO A N 1
ATOM 786 C CA . PRO A 1 100 ? 25.337 13.450 -9.309 1.00 59.03 100 PRO A CA 1
ATOM 787 C C . PRO A 1 100 ? 26.299 13.964 -8.243 1.00 59.03 100 PRO A C 1
ATOM 789 O O . PRO A 1 100 ? 26.323 15.163 -7.962 1.00 59.03 100 PRO A O 1
ATOM 792 N N . GLU A 1 1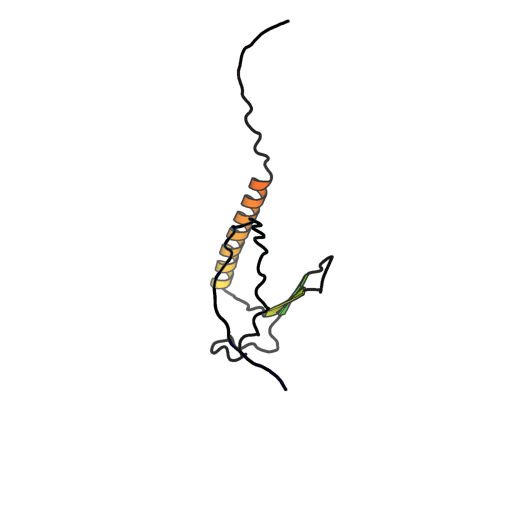01 ? 27.063 13.047 -7.657 1.00 60.56 101 GLU A N 1
ATOM 793 C CA . GLU A 1 101 ? 28.295 13.349 -6.940 1.00 60.56 101 GLU A CA 1
ATOM 794 C C . GLU A 1 101 ? 29.093 14.279 -7.867 1.00 60.56 101 GLU A C 1
ATOM 796 O O . GLU A 1 101 ? 29.641 13.843 -8.884 1.00 60.56 101 GLU A O 1
ATOM 801 N N . SER A 1 102 ? 29.070 15.588 -7.612 1.00 57.59 102 SER A N 1
ATOM 802 C CA . SER A 1 102 ? 30.012 16.495 -8.243 1.00 57.59 102 SER A CA 1
ATOM 803 C C . SER A 1 102 ? 31.355 16.081 -7.680 1.00 57.59 102 SER A C 1
ATOM 805 O O . SER A 1 102 ? 31.689 16.454 -6.560 1.00 57.59 102 SER A O 1
ATOM 807 N N . SER A 1 103 ? 32.050 15.212 -8.410 1.00 52.69 103 SER A N 1
ATOM 808 C CA . SER A 1 103 ? 33.397 14.790 -8.089 1.00 52.69 103 SER A CA 1
ATOM 809 C C . SER A 1 103 ? 34.230 16.044 -7.893 1.00 52.69 103 SER A C 1
ATOM 811 O O . SER A 1 103 ? 34.482 16.778 -8.853 1.00 52.69 103 SER A O 1
ATOM 813 N N . ASP A 1 104 ? 34.608 16.267 -6.640 1.00 54.22 104 ASP A N 1
ATOM 814 C CA . ASP A 1 104 ? 35.800 16.998 -6.265 1.00 54.22 104 ASP A CA 1
ATOM 815 C C . ASP A 1 104 ? 36.926 16.580 -7.217 1.00 54.22 104 ASP A C 1
ATOM 817 O O . ASP A 1 104 ? 37.413 15.449 -7.188 1.00 54.22 104 ASP A O 1
ATOM 821 N N . VAL A 1 105 ? 37.297 17.491 -8.109 1.00 53.97 105 VAL A N 1
ATOM 822 C CA . VAL A 1 105 ? 38.620 17.508 -8.727 1.00 53.97 105 VAL A CA 1
ATOM 823 C C . VAL A 1 105 ? 39.204 18.871 -8.392 1.00 53.97 105 VAL A C 1
ATOM 825 O O . VAL A 1 105 ? 39.328 19.749 -9.241 1.00 53.97 105 VAL A O 1
ATOM 828 N N . ASP A 1 106 ? 39.506 19.054 -7.111 1.00 53.25 106 ASP A N 1
ATOM 829 C CA . ASP A 1 106 ? 40.703 19.792 -6.740 1.00 53.25 106 ASP A CA 1
ATOM 830 C C . ASP A 1 106 ? 41.864 18.798 -6.877 1.00 53.25 106 ASP A C 1
ATOM 832 O O . ASP A 1 106 ? 42.072 17.958 -6.004 1.00 53.25 106 ASP A O 1
ATOM 836 N N . ASP A 1 107 ? 42.593 18.868 -7.994 1.00 52.69 107 ASP A N 1
ATOM 837 C CA . ASP A 1 107 ? 43.963 18.354 -8.063 1.00 52.69 107 ASP A CA 1
ATOM 838 C C . ASP A 1 107 ? 44.902 19.541 -8.333 1.00 52.69 107 ASP A C 1
ATOM 840 O O . ASP A 1 107 ? 44.859 20.138 -9.416 1.00 52.69 107 ASP A O 1
ATOM 844 N N . PRO A 1 108 ? 45.690 19.960 -7.332 1.00 57.97 108 PRO A N 1
ATOM 845 C CA . PRO A 1 108 ? 46.717 20.968 -7.482 1.00 57.97 108 PRO A CA 1
ATOM 846 C C . PRO A 1 108 ? 48.029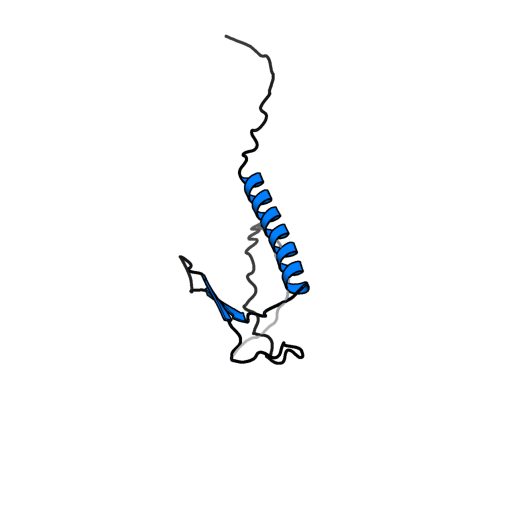 20.265 -7.811 1.00 57.97 108 PRO A C 1
ATOM 848 O O . PRO A 1 108 ? 48.604 19.741 -6.878 1.00 57.97 108 PRO A O 1
ATOM 851 N N . GLU A 1 109 ? 48.559 20.310 -9.041 1.00 50.38 109 GLU A N 1
ATOM 852 C CA . GLU A 1 109 ? 50.016 20.200 -9.233 1.00 50.38 109 GLU A CA 1
ATOM 853 C C . GLU A 1 109 ? 50.575 21.031 -10.401 1.00 50.38 109 GLU A C 1
ATOM 855 O O . GLU A 1 109 ? 50.076 21.116 -11.522 1.00 50.38 109 GLU A O 1
ATOM 860 N N . GLU A 1 110 ? 51.658 21.684 -10.015 1.00 50.28 110 GLU A N 1
ATOM 861 C CA . GLU A 1 110 ? 52.654 22.486 -10.695 1.00 50.28 110 GLU A CA 1
ATOM 862 C C . GLU A 1 110 ? 53.480 21.634 -11.689 1.00 50.28 110 GLU A C 1
ATOM 864 O O . GLU A 1 110 ? 53.886 20.529 -11.345 1.00 50.28 110 GLU A O 1
ATOM 869 N N . GLY A 1 111 ? 53.807 22.129 -12.900 1.00 48.25 111 GLY A N 1
ATOM 870 C CA . GLY A 1 111 ? 54.815 21.437 -13.732 1.00 48.25 111 GLY A CA 1
ATOM 871 C C . GLY A 1 111 ? 54.880 21.681 -15.248 1.00 48.25 111 GLY A C 1
ATOM 872 O O . GLY A 1 111 ? 54.442 20.856 -16.037 1.00 48.25 111 GLY A O 1
ATOM 873 N N . THR A 1 112 ? 55.626 22.723 -15.631 1.00 48.41 112 THR A N 1
ATOM 874 C CA . THR A 1 112 ? 56.575 22.808 -16.773 1.00 48.41 112 THR A CA 1
ATOM 875 C C . THR A 1 112 ? 56.147 22.795 -18.259 1.00 48.41 112 THR A C 1
ATOM 877 O O . THR A 1 112 ? 55.523 21.873 -18.766 1.00 48.41 112 THR A O 1
ATOM 880 N N . ALA A 1 113 ? 56.776 23.762 -18.950 1.00 41.16 113 ALA A N 1
ATOM 881 C CA . ALA A 1 113 ? 57.344 23.752 -20.308 1.00 41.16 113 ALA A CA 1
ATOM 882 C C . ALA A 1 113 ? 56.428 23.995 -21.525 1.00 41.16 113 ALA A C 1
ATOM 884 O O . ALA A 1 113 ? 55.771 23.086 -22.022 1.00 41.16 113 ALA A O 1
ATOM 885 N N . ALA A 1 114 ? 56.558 25.195 -22.107 1.00 45.19 114 ALA A N 1
ATOM 886 C CA . ALA A 1 114 ? 57.162 25.388 -23.434 1.00 45.19 114 ALA A CA 1
ATOM 887 C C . ALA A 1 114 ? 57.635 26.842 -23.605 1.00 45.19 114 ALA A C 1
ATOM 889 O O . ALA A 1 114 ? 56.854 27.756 -23.259 1.00 45.19 114 ALA A O 1
#

pLDDT: mean 71.5, std 18.85, range [37.56, 98.06]

Secondary structure (DSSP, 8-state):
-PPP----------------------PPPPPPPPS--TT-----TT--EEEEEE--SSS--EEEEEE-PPP-HHHHHHHHHHHHHHHHHHHHHHHHTTS---------------

Foldseek 3Di:
DDDDDDDDDDDDDDDDDDDPPPPVPPPDPDDDPDPPPPPDPPDDPPFDKDKDWDDDPDDDIDIDMDGDDDDDDPVNVVVVVVVVVVVVVVVVVVVVVPDPPPDDPPDDDDDDDD

Organism: NCBI:txid664693

Radius of gyration: 30.85 Å; chains: 1; bounding box: 75×90×46 Å